Protein AF-A0A9E2E9Y3-F1 (afdb_monomer_lite)

pLDDT: mean 85.13, std 11.97, range [51.25, 97.81]

Structure (mmCIF, N/CA/C/O backbone):
data_AF-A0A9E2E9Y3-F1
#
_entry.id   AF-A0A9E2E9Y3-F1
#
loop_
_atom_site.group_PDB
_atom_site.id
_atom_site.type_symbol
_atom_site.label_atom_id
_atom_site.label_alt_id
_atom_site.label_comp_id
_atom_site.label_asym_id
_atom_site.label_entity_id
_atom_site.label_seq_id
_atom_site.pdbx_PDB_ins_code
_atom_site.Cartn_x
_atom_site.Cartn_y
_atom_site.Cartn_z
_atom_site.occupancy
_atom_site.B_iso_or_equiv
_atom_site.auth_seq_id
_atom_site.auth_comp_id
_atom_site.auth_asym_id
_atom_site.auth_atom_id
_atom_site.pdbx_PDB_model_num
ATOM 1 N N . MET A 1 1 ? -9.192 -19.842 13.259 1.0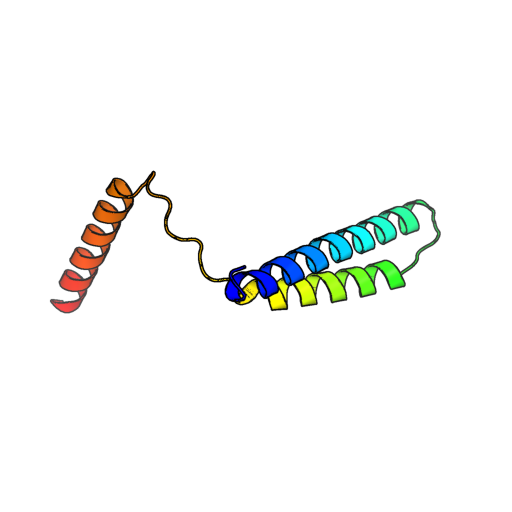0 51.25 1 MET A N 1
ATOM 2 C CA . MET A 1 1 ? -8.745 -18.723 12.402 1.00 51.25 1 MET A CA 1
ATOM 3 C C . MET A 1 1 ? -9.882 -17.719 12.398 1.00 51.25 1 MET A C 1
ATOM 5 O O . MET A 1 1 ? -10.935 -18.059 11.886 1.00 51.25 1 MET A O 1
ATOM 9 N N . ASP A 1 2 ? -9.736 -16.557 13.037 1.00 59.75 2 ASP A N 1
ATOM 10 C CA . ASP A 1 2 ? -10.804 -15.548 13.048 1.00 59.75 2 ASP A CA 1
ATOM 11 C C . ASP A 1 2 ? -11.018 -15.003 11.631 1.00 59.75 2 ASP A C 1
ATOM 13 O O . ASP A 1 2 ? -10.239 -14.178 11.148 1.00 59.75 2 ASP A O 1
ATOM 17 N N . GLU A 1 3 ? -12.073 -15.465 10.960 1.00 63.66 3 GLU A N 1
ATOM 18 C CA . GLU A 1 3 ? -12.436 -15.070 9.590 1.00 63.66 3 GLU A CA 1
ATOM 19 C C . GLU A 1 3 ? -12.566 -13.546 9.438 1.00 63.66 3 GLU A C 1
ATOM 21 O O . GLU A 1 3 ? -12.208 -12.975 8.407 1.00 63.66 3 GLU A O 1
ATOM 26 N N . LYS A 1 4 ? -12.948 -12.860 10.522 1.00 66.12 4 LYS A N 1
ATOM 27 C CA . LYS A 1 4 ? -13.073 -11.396 10.598 1.00 66.12 4 LYS A CA 1
ATOM 28 C C . LYS A 1 4 ? -11.762 -10.642 10.341 1.00 66.12 4 LYS A C 1
ATOM 30 O O . LYS A 1 4 ? -11.786 -9.477 9.956 1.00 66.12 4 LYS A O 1
ATOM 35 N N . ASN A 1 5 ? -10.613 -11.299 10.512 1.00 74.50 5 ASN A N 1
ATOM 36 C CA . ASN A 1 5 ? -9.291 -10.695 10.328 1.00 74.50 5 ASN A CA 1
ATOM 37 C C . ASN A 1 5 ? -8.646 -11.013 8.971 1.00 74.50 5 ASN A C 1
ATOM 39 O O . ASN A 1 5 ? -7.577 -10.477 8.671 1.00 74.50 5 ASN A O 1
ATOM 43 N N . ILE A 1 6 ? -9.260 -11.862 8.142 1.00 85.50 6 ILE A N 1
ATOM 44 C CA . ILE A 1 6 ? -8.697 -12.251 6.841 1.00 85.50 6 ILE A CA 1
ATOM 45 C C . ILE A 1 6 ? -8.787 -11.100 5.836 1.00 85.50 6 ILE A C 1
ATOM 47 O O . ILE A 1 6 ? -7.790 -10.775 5.194 1.00 85.50 6 ILE A O 1
ATOM 51 N N . VAL A 1 7 ? -9.931 -10.416 5.756 1.00 87.81 7 VAL A N 1
ATOM 52 C CA . VAL A 1 7 ? -10.148 -9.333 4.779 1.00 87.81 7 VAL A CA 1
ATOM 53 C C . VAL A 1 7 ? -9.153 -8.170 4.959 1.00 87.81 7 VAL A C 1
ATOM 55 O O . VAL A 1 7 ? -8.518 -7.779 3.977 1.00 87.81 7 VAL A O 1
ATOM 58 N N . PRO A 1 8 ? -8.891 -7.659 6.181 1.00 89.06 8 PRO A N 1
ATOM 59 C CA . PRO A 1 8 ? -7.867 -6.631 6.388 1.00 89.06 8 PRO A CA 1
ATOM 60 C C . PRO A 1 8 ? -6.438 -7.079 6.070 1.00 89.06 8 PRO A C 1
ATOM 62 O O . PRO A 1 8 ? -5.612 -6.268 5.642 1.00 89.06 8 PRO A O 1
ATOM 65 N N . ARG A 1 9 ? -6.123 -8.362 6.290 1.00 88.88 9 ARG A N 1
ATOM 66 C CA . ARG A 1 9 ? -4.809 -8.934 5.960 1.00 88.88 9 ARG A CA 1
ATOM 67 C C . ARG A 1 9 ? -4.620 -9.027 4.451 1.00 88.88 9 ARG A C 1
ATOM 69 O O . ARG A 1 9 ? -3.580 -8.600 3.961 1.00 88.88 9 ARG A O 1
ATOM 76 N N . ILE A 1 10 ? -5.644 -9.480 3.728 1.00 92.12 10 ILE A N 1
ATOM 77 C CA . ILE A 1 10 ? -5.671 -9.469 2.260 1.00 92.12 10 ILE A CA 1
ATOM 78 C C . ILE A 1 10 ? -5.514 -8.033 1.747 1.00 92.12 10 ILE A C 1
ATOM 80 O O . ILE A 1 10 ? -4.683 -7.774 0.882 1.00 92.12 10 ILE A O 1
ATOM 84 N N . GLY A 1 11 ? -6.226 -7.069 2.338 1.00 92.12 11 GLY A N 1
ATOM 85 C CA . GLY A 1 11 ? -6.051 -5.655 2.002 1.00 92.12 11 GLY A CA 1
ATOM 86 C C . GLY A 1 11 ? -4.614 -5.165 2.204 1.00 92.12 11 GLY A C 1
ATOM 87 O O . GLY A 1 11 ? -4.066 -4.467 1.358 1.00 92.12 11 GLY A O 1
ATOM 88 N N . THR A 1 12 ? -3.963 -5.588 3.289 1.00 92.56 12 THR A N 1
ATOM 89 C CA . THR A 1 12 ? -2.559 -5.242 3.569 1.00 92.56 12 THR A CA 1
ATOM 90 C C . THR A 1 12 ? -1.608 -5.861 2.541 1.00 92.56 12 THR A C 1
ATOM 92 O O . THR A 1 12 ? -0.693 -5.185 2.084 1.00 92.56 12 THR A O 1
ATOM 95 N N . PHE A 1 13 ? -1.851 -7.104 2.122 1.00 95.12 13 PHE A N 1
ATOM 96 C CA . PHE A 1 13 ? -1.098 -7.758 1.049 1.00 95.12 13 PHE A CA 1
ATOM 97 C C . PHE A 1 13 ? -1.180 -6.978 -0.272 1.00 95.12 13 PHE A C 1
ATOM 99 O O . PHE A 1 13 ? -0.148 -6.675 -0.869 1.00 95.12 13 PHE A O 1
ATOM 106 N N . PHE A 1 14 ? -2.382 -6.5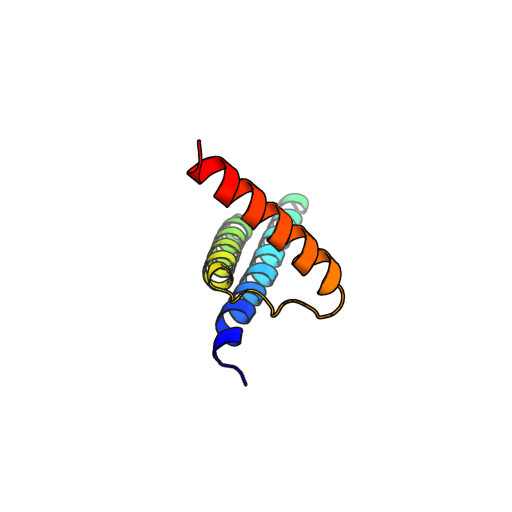61 -0.680 1.00 96.12 14 PHE A N 1
ATOM 107 C CA . PHE A 1 14 ? -2.572 -5.743 -1.881 1.00 96.12 14 PHE A CA 1
ATOM 108 C C . PHE A 1 14 ? -1.875 -4.379 -1.800 1.00 96.12 14 PHE A C 1
ATOM 110 O O . PHE A 1 14 ? -1.307 -3.935 -2.793 1.00 96.12 14 PHE A O 1
ATOM 117 N N . ILE A 1 15 ? -1.853 -3.741 -0.623 1.00 95.81 15 ILE A N 1
ATOM 118 C CA . ILE A 1 15 ? -1.097 -2.494 -0.413 1.00 95.81 15 ILE A CA 1
ATOM 119 C C . ILE A 1 15 ? 0.403 -2.726 -0.622 1.00 95.81 15 ILE A C 1
ATOM 121 O O . ILE A 1 15 ? 1.052 -1.929 -1.290 1.00 95.81 15 ILE A O 1
ATOM 125 N N . VAL A 1 16 ? 0.961 -3.810 -0.074 1.00 97.25 16 VAL A N 1
ATOM 126 C CA . VAL A 1 16 ? 2.395 -4.115 -0.209 1.00 97.25 16 VAL A CA 1
ATOM 127 C C . VAL A 1 16 ? 2.768 -4.370 -1.670 1.00 97.25 16 VAL A C 1
ATOM 129 O O . VAL A 1 16 ? 3.751 -3.807 -2.149 1.00 97.25 16 VAL A O 1
ATOM 132 N N . ILE A 1 17 ? 1.969 -5.153 -2.402 1.00 97.38 17 ILE A N 1
ATOM 133 C CA . ILE A 1 17 ? 2.201 -5.382 -3.837 1.00 97.38 17 ILE A CA 1
ATOM 134 C C . ILE A 1 17 ? 2.045 -4.085 -4.632 1.00 97.38 17 ILE A C 1
ATOM 136 O O . ILE A 1 17 ? 2.872 -3.797 -5.493 1.00 97.38 17 ILE A O 1
ATOM 140 N N . GLY A 1 18 ? 1.019 -3.284 -4.333 1.00 97.12 18 GLY A N 1
ATOM 141 C CA . GLY A 1 18 ? 0.793 -2.006 -5.001 1.00 97.12 18 GLY A CA 1
ATOM 142 C C . GLY A 1 18 ? 1.963 -1.036 -4.816 1.00 97.12 18 GLY A C 1
ATOM 143 O O . GLY A 1 18 ? 2.424 -0.442 -5.787 1.00 97.12 18 GLY A O 1
ATOM 144 N N . LEU A 1 19 ? 2.515 -0.949 -3.602 1.00 97.56 19 LEU A N 1
ATOM 145 C CA . LEU A 1 19 ? 3.739 -0.190 -3.328 1.00 97.56 19 LEU A CA 1
ATOM 146 C C . LEU A 1 19 ? 4.947 -0.744 -4.094 1.00 97.56 19 LEU A C 1
ATOM 148 O O . LEU A 1 19 ? 5.738 0.034 -4.621 1.00 97.56 19 LEU A O 1
ATOM 152 N N . GLY A 1 20 ? 5.072 -2.070 -4.197 1.00 97.69 20 GLY A N 1
ATOM 153 C CA . GLY A 1 20 ? 6.108 -2.716 -5.004 1.00 97.69 20 GLY A CA 1
ATOM 154 C C . GLY A 1 20 ? 6.017 -2.354 -6.490 1.00 97.69 20 GLY A C 1
ATOM 155 O O . GLY A 1 20 ? 7.031 -2.045 -7.106 1.00 97.69 20 GLY A O 1
ATOM 156 N N . ALA A 1 21 ? 4.811 -2.313 -7.060 1.00 97.50 21 ALA A N 1
ATOM 157 C CA . ALA A 1 21 ? 4.601 -1.892 -8.445 1.00 97.50 21 ALA A CA 1
ATOM 158 C C . ALA A 1 21 ? 4.937 -0.404 -8.656 1.00 97.50 21 ALA A C 1
ATOM 160 O O . ALA A 1 21 ? 5.607 -0.061 -9.626 1.00 97.50 21 ALA A O 1
ATOM 161 N N . ILE A 1 22 ? 4.575 0.478 -7.716 1.00 97.12 22 ILE A N 1
ATOM 162 C CA . ILE A 1 22 ? 4.990 1.893 -7.767 1.00 97.12 22 ILE A CA 1
ATOM 163 C C . ILE A 1 22 ? 6.521 2.009 -7.709 1.00 97.12 22 ILE A C 1
ATOM 165 O O . ILE A 1 22 ? 7.108 2.809 -8.434 1.00 97.12 22 ILE A O 1
ATOM 169 N N . LEU A 1 23 ? 7.187 1.191 -6.891 1.00 97.81 23 LEU A N 1
ATOM 170 C CA . LEU A 1 23 ? 8.647 1.157 -6.837 1.00 97.81 23 LEU A CA 1
ATOM 171 C C . LEU A 1 23 ? 9.257 0.695 -8.172 1.00 97.81 23 LEU A C 1
ATOM 173 O O . LEU A 1 23 ? 10.219 1.301 -8.637 1.00 97.81 23 LEU A O 1
ATOM 177 N N . LEU A 1 24 ? 8.681 -0.324 -8.819 1.00 96.88 24 LEU A N 1
ATOM 178 C CA . LEU A 1 24 ? 9.095 -0.760 -10.159 1.00 96.88 24 LEU A CA 1
ATOM 179 C C . LEU A 1 24 ? 8.907 0.337 -11.209 1.00 96.88 24 LEU A C 1
ATOM 181 O O . LEU A 1 24 ? 9.779 0.508 -12.057 1.00 96.88 24 LEU A O 1
ATOM 185 N N . PHE A 1 25 ? 7.825 1.115 -11.130 1.00 97.00 25 PHE A N 1
ATOM 186 C CA . PHE A 1 25 ? 7.639 2.287 -11.985 1.00 97.00 25 PHE A CA 1
ATOM 187 C C . PHE A 1 25 ? 8.783 3.296 -11.809 1.00 97.00 25 PHE A C 1
ATOM 189 O O . PHE A 1 25 ? 9.382 3.705 -12.801 1.00 97.00 25 PHE A O 1
ATOM 196 N N . ILE A 1 26 ? 9.142 3.637 -10.567 1.00 96.62 26 ILE A N 1
ATOM 197 C CA . ILE A 1 26 ? 10.250 4.567 -10.283 1.00 96.62 26 ILE A CA 1
ATOM 198 C C . ILE A 1 26 ? 11.565 4.039 -10.872 1.00 96.62 26 ILE A C 1
ATOM 200 O O . ILE A 1 26 ? 12.304 4.783 -11.510 1.00 96.62 26 ILE A O 1
ATOM 204 N N . ILE A 1 27 ? 11.846 2.744 -10.707 1.00 97.25 27 ILE A N 1
ATOM 205 C CA . ILE A 1 27 ? 13.041 2.111 -11.284 1.00 97.25 27 ILE A CA 1
ATOM 206 C C . ILE A 1 27 ? 13.011 2.185 -12.818 1.00 97.25 27 ILE A C 1
ATOM 208 O O . ILE A 1 27 ? 14.036 2.461 -13.438 1.00 97.25 27 ILE A O 1
ATOM 212 N N . SER A 1 28 ? 11.846 1.967 -13.429 1.00 96.06 28 SER A N 1
ATOM 213 C CA . SER A 1 28 ? 11.675 2.022 -14.884 1.00 96.06 28 SER A CA 1
ATOM 214 C C . SER A 1 28 ? 11.921 3.421 -15.459 1.00 96.06 28 SER A C 1
ATOM 216 O O . SER A 1 28 ? 12.596 3.570 -16.480 1.00 96.06 28 SER A O 1
ATOM 218 N N . ASP A 1 29 ? 11.466 4.452 -14.745 1.00 94.75 29 ASP A N 1
ATOM 219 C CA . ASP A 1 29 ? 11.688 5.852 -15.096 1.00 94.75 29 ASP A CA 1
ATOM 220 C C . ASP A 1 29 ? 13.181 6.212 -15.021 1.00 94.75 29 ASP A C 1
ATOM 222 O O . ASP A 1 29 ? 13.748 6.754 -15.972 1.00 94.75 29 ASP A O 1
ATOM 226 N N . ILE A 1 30 ? 13.869 5.774 -13.956 1.00 96.12 30 ILE A N 1
ATOM 227 C CA . ILE A 1 30 ? 15.329 5.922 -13.813 1.00 96.12 30 ILE A CA 1
ATOM 228 C C . ILE A 1 30 ? 16.077 5.212 -14.953 1.00 96.12 30 ILE A C 1
ATOM 230 O O . ILE A 1 30 ? 17.064 5.734 -15.475 1.00 96.12 30 ILE A O 1
ATOM 234 N N . ALA A 1 31 ? 15.597 4.042 -15.379 1.00 96.00 31 ALA A N 1
ATOM 235 C CA . ALA A 1 31 ? 16.159 3.277 -16.490 1.00 96.00 31 ALA A CA 1
ATOM 236 C C . ALA A 1 31 ? 15.827 3.860 -17.880 1.00 96.00 31 ALA A C 1
ATOM 238 O O . ALA A 1 31 ? 16.145 3.229 -18.889 1.00 96.00 31 ALA A O 1
ATOM 239 N N . LYS A 1 32 ? 15.183 5.036 -17.959 1.00 92.50 32 LYS A N 1
ATOM 240 C CA . LYS A 1 32 ? 14.707 5.677 -19.201 1.00 92.50 32 LYS A CA 1
ATOM 241 C C . LYS A 1 32 ? 13.764 4.794 -20.032 1.00 92.50 32 LYS A C 1
ATOM 243 O O . LYS A 1 32 ? 13.613 5.005 -21.233 1.00 92.50 32 LYS A O 1
ATOM 248 N N . THR A 1 33 ? 13.125 3.810 -19.402 1.00 91.31 33 THR A N 1
ATOM 249 C CA . THR A 1 33 ? 12.148 2.901 -20.015 1.00 91.31 33 THR A CA 1
ATOM 250 C C . THR A 1 33 ? 10.849 3.012 -19.234 1.00 91.31 33 THR A C 1
ATOM 252 O O . THR A 1 33 ? 10.566 2.223 -18.344 1.00 91.31 33 THR A O 1
ATOM 255 N N . VAL A 1 34 ? 10.075 4.058 -19.522 1.00 91.69 34 VAL A N 1
ATOM 256 C CA . VAL A 1 34 ? 8.908 4.414 -18.706 1.00 91.69 34 VAL A CA 1
ATOM 257 C C . VAL A 1 34 ? 7.768 3.422 -18.936 1.00 91.69 34 VAL A C 1
ATOM 259 O O . VAL A 1 34 ? 7.107 3.451 -19.974 1.00 91.69 34 VAL A O 1
ATOM 262 N N . TYR A 1 35 ? 7.502 2.572 -17.944 1.00 93.69 35 TYR A N 1
ATOM 263 C CA . TYR A 1 35 ? 6.373 1.640 -17.959 1.00 93.69 35 TYR A CA 1
ATOM 264 C C . TYR A 1 35 ? 5.242 2.159 -17.071 1.00 93.69 35 TYR A C 1
ATOM 266 O O . TYR A 1 35 ? 5.165 1.856 -15.878 1.00 93.69 35 TYR A O 1
ATOM 274 N N . PHE A 1 36 ? 4.332 2.934 -17.664 1.00 93.81 36 PHE A N 1
ATOM 275 C CA . PHE A 1 36 ? 3.163 3.478 -16.959 1.00 93.81 36 PHE A CA 1
ATOM 276 C C . PHE A 1 36 ? 2.224 2.401 -16.406 1.00 93.81 36 PHE A C 1
ATOM 278 O O . PHE A 1 36 ? 1.523 2.651 -15.424 1.00 93.81 36 PHE A O 1
ATOM 285 N N . ASP A 1 37 ? 2.246 1.195 -16.971 1.00 95.94 37 ASP A N 1
ATOM 286 C CA . ASP A 1 37 ? 1.454 0.064 -16.490 1.00 95.94 37 ASP A CA 1
ATOM 287 C C . ASP A 1 37 ? 1.725 -0.224 -15.009 1.00 95.94 37 ASP A C 1
ATOM 289 O O . ASP A 1 37 ? 0.791 -0.443 -14.241 1.00 95.94 37 ASP A O 1
ATOM 293 N N . TYR A 1 38 ? 2.985 -0.131 -14.567 1.00 95.31 38 TYR A N 1
ATOM 294 C CA . TYR A 1 38 ? 3.351 -0.330 -13.163 1.00 95.31 38 TYR A CA 1
ATOM 295 C C . TYR A 1 38 ? 2.783 0.751 -12.241 1.00 95.31 38 TYR A C 1
ATOM 297 O O . TYR A 1 38 ? 2.392 0.450 -11.110 1.00 95.31 38 TYR A O 1
ATOM 305 N N . LEU A 1 39 ? 2.677 1.991 -12.724 1.00 95.62 39 LEU A N 1
ATOM 306 C CA . LEU A 1 39 ? 2.072 3.084 -11.970 1.00 95.62 39 LEU A CA 1
ATOM 307 C C . LEU A 1 39 ? 0.568 2.850 -11.795 1.00 95.62 39 LEU A C 1
ATOM 309 O O . LEU A 1 39 ? 0.069 2.870 -10.670 1.00 95.62 39 LEU A O 1
ATOM 313 N N . PHE A 1 40 ? -0.155 2.592 -12.888 1.00 96.88 40 PHE A N 1
ATOM 314 C CA . PHE A 1 40 ? -1.603 2.377 -12.835 1.00 96.88 40 PHE A CA 1
ATOM 315 C C . PHE A 1 40 ? -1.968 1.105 -12.069 1.00 96.88 40 PHE A C 1
ATOM 317 O O . PHE A 1 40 ? -2.881 1.133 -11.241 1.00 96.88 40 PHE A O 1
ATOM 324 N N . LEU A 1 41 ? -1.219 0.017 -12.270 1.00 96.94 41 LEU A N 1
ATOM 325 C CA . LEU A 1 41 ? -1.382 -1.219 -11.510 1.00 96.94 41 LEU A CA 1
ATOM 326 C C . LEU A 1 41 ? -1.115 -0.979 -10.019 1.00 96.94 41 LEU A C 1
ATOM 328 O O . LEU A 1 41 ? -1.900 -1.400 -9.171 1.00 96.94 41 LEU A O 1
ATOM 332 N N . GLY A 1 42 ? -0.046 -0.255 -9.690 1.00 96.56 42 GLY A N 1
ATOM 333 C CA . GLY A 1 42 ? 0.310 0.071 -8.315 1.00 96.56 42 GLY A CA 1
ATOM 334 C C . GLY A 1 42 ? -0.745 0.915 -7.601 1.00 96.56 42 GLY A C 1
ATOM 335 O O . GLY A 1 42 ? -1.118 0.603 -6.465 1.00 96.56 42 GLY A O 1
ATOM 336 N N . LEU A 1 43 ? -1.286 1.936 -8.271 1.00 97.25 43 LEU A N 1
ATOM 337 C CA . LEU A 1 43 ? -2.374 2.765 -7.746 1.00 97.25 43 LEU A CA 1
ATOM 338 C C . LEU A 1 43 ? -3.667 1.964 -7.559 1.00 97.25 43 LEU A C 1
ATOM 340 O O . LEU A 1 43 ? -4.305 2.075 -6.509 1.00 97.25 43 LEU A O 1
ATOM 344 N N . LEU A 1 44 ? -4.031 1.125 -8.532 1.00 97.56 44 LEU A N 1
ATOM 345 C CA . LEU A 1 44 ? -5.233 0.294 -8.472 1.00 97.56 44 LEU A CA 1
ATOM 346 C C . LEU A 1 44 ? -5.146 -0.724 -7.329 1.00 97.56 44 LEU A C 1
ATOM 348 O O . LEU A 1 44 ? -6.059 -0.799 -6.506 1.00 97.56 44 LEU A O 1
ATOM 352 N N . LEU A 1 45 ? -4.033 -1.458 -7.225 1.00 96.50 45 LEU A N 1
ATOM 353 C CA . LEU A 1 45 ? -3.817 -2.447 -6.165 1.00 96.50 45 LEU A CA 1
ATOM 354 C C . LEU A 1 45 ? -3.747 -1.794 -4.781 1.00 96.50 45 LEU A C 1
ATOM 356 O O . LEU A 1 45 ? -4.367 -2.288 -3.840 1.00 96.50 45 LEU A O 1
ATOM 360 N N . SER A 1 46 ? -3.059 -0.656 -4.652 1.00 95.94 46 SER A N 1
ATOM 361 C CA . SER A 1 46 ? -2.980 0.075 -3.381 1.00 95.94 46 SER A CA 1
ATOM 362 C C . SER A 1 46 ? -4.346 0.617 -2.959 1.00 95.94 46 SER A C 1
ATOM 364 O O . SER A 1 46 ? -4.750 0.448 -1.807 1.00 95.94 46 SER A O 1
ATOM 366 N N . GLY A 1 47 ? -5.093 1.220 -3.888 1.00 95.94 47 GLY A N 1
ATOM 367 C CA . GLY A 1 47 ? -6.443 1.724 -3.642 1.00 95.94 47 GLY A CA 1
ATOM 368 C C . GLY A 1 47 ? -7.414 0.611 -3.246 1.00 95.94 47 GLY A C 1
ATOM 369 O O . GLY A 1 47 ? -8.156 0.750 -2.269 1.00 95.94 47 GLY A O 1
ATOM 370 N N . PHE A 1 48 ? -7.356 -0.529 -3.939 1.00 95.56 48 PHE A N 1
ATOM 371 C CA . PHE A 1 48 ? -8.145 -1.714 -3.611 1.00 95.56 48 PHE A CA 1
ATOM 372 C C . PHE A 1 48 ? -7.755 -2.315 -2.253 1.00 95.56 48 PHE A C 1
ATOM 374 O O . PHE A 1 48 ? -8.616 -2.636 -1.434 1.00 95.56 48 PHE A O 1
ATOM 381 N N . GLY A 1 49 ? -6.462 -2.391 -1.944 1.00 93.44 49 GLY A N 1
ATOM 382 C CA . GLY A 1 49 ? -5.989 -2.863 -0.647 1.00 93.44 49 GLY A CA 1
ATOM 383 C C . GLY A 1 49 ? -6.429 -1.963 0.515 1.00 93.44 49 GLY A C 1
ATOM 384 O O . GLY A 1 49 ? -6.883 -2.457 1.552 1.00 93.44 49 GLY A O 1
ATOM 385 N N . ILE A 1 50 ? -6.396 -0.638 0.328 1.00 93.50 50 ILE A N 1
ATOM 386 C CA . ILE A 1 50 ? -6.945 0.335 1.287 1.00 93.50 50 ILE A CA 1
ATOM 387 C C . ILE A 1 50 ? -8.460 0.164 1.423 1.00 93.50 50 ILE A C 1
ATOM 389 O O . ILE A 1 50 ? -8.984 0.232 2.538 1.00 93.50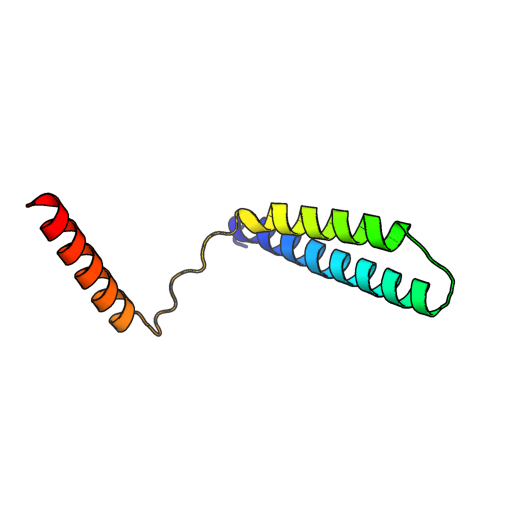 50 ILE A O 1
ATOM 393 N N . TYR A 1 51 ? -9.173 -0.093 0.321 1.00 93.19 51 TYR A N 1
ATOM 394 C CA . TYR A 1 51 ? -10.601 -0.392 0.367 1.00 93.19 51 TYR A CA 1
ATOM 395 C C . TYR A 1 51 ? -10.899 -1.594 1.258 1.00 93.19 51 TYR A C 1
ATOM 397 O O . TYR A 1 51 ? -11.700 -1.469 2.178 1.00 93.19 51 TYR A O 1
ATOM 405 N N . LEU A 1 52 ? -10.210 -2.714 1.062 1.00 89.75 52 LEU A N 1
ATOM 406 C CA . LEU A 1 52 ? -10.416 -3.915 1.871 1.00 89.75 52 LEU A CA 1
ATOM 407 C C . LEU A 1 52 ? -10.013 -3.710 3.338 1.00 89.75 52 LEU A C 1
ATOM 409 O O . LEU A 1 52 ? -10.671 -4.211 4.250 1.00 89.75 52 LEU A O 1
ATOM 413 N N . ARG A 1 53 ? -8.959 -2.926 3.590 1.00 87.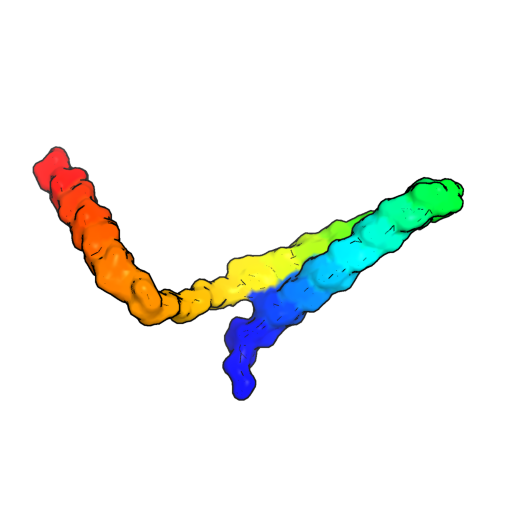00 53 ARG A N 1
ATOM 414 C CA . ARG A 1 53 ? -8.475 -2.641 4.947 1.00 87.00 53 ARG A CA 1
ATOM 415 C C . ARG A 1 53 ? -9.377 -1.679 5.726 1.00 87.00 53 ARG A C 1
ATOM 417 O O . ARG A 1 53 ? -9.344 -1.708 6.955 1.00 87.00 53 ARG A O 1
ATOM 424 N N . ARG A 1 54 ? -10.194 -0.848 5.063 1.00 83.69 54 ARG A N 1
ATOM 425 C CA . ARG A 1 54 ? -11.001 0.191 5.741 1.00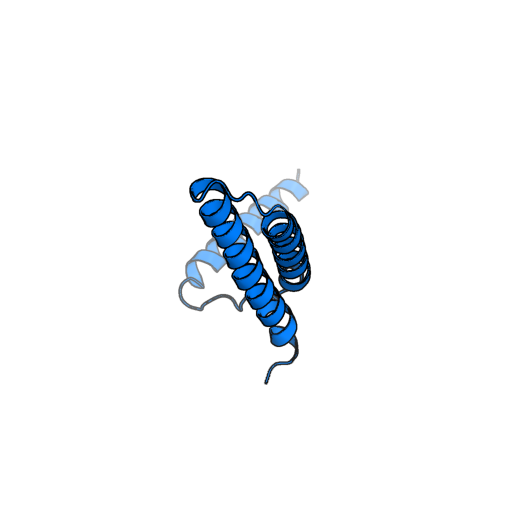 83.69 54 ARG A CA 1
ATOM 426 C C . ARG A 1 54 ? -12.007 -0.373 6.752 1.00 83.69 54 ARG A C 1
ATOM 428 O O . ARG A 1 54 ? -12.349 0.315 7.705 1.00 83.69 54 ARG A O 1
ATOM 435 N N . ASN A 1 55 ? -12.438 -1.620 6.562 1.00 75.75 55 ASN A N 1
ATOM 436 C CA . ASN A 1 55 ? -13.418 -2.293 7.417 1.00 75.75 55 ASN A CA 1
ATOM 437 C C . ASN A 1 55 ? -12.775 -3.123 8.542 1.00 75.75 55 ASN A C 1
ATOM 439 O O . ASN A 1 55 ? -13.462 -3.908 9.190 1.00 75.75 55 ASN A O 1
ATOM 443 N N . ALA A 1 56 ? -11.466 -2.984 8.773 1.00 77.38 56 ALA A N 1
ATOM 444 C CA . ALA A 1 56 ? -10.787 -3.702 9.842 1.00 77.38 56 ALA A CA 1
ATOM 445 C C . ALA A 1 56 ? -11.349 -3.317 11.216 1.00 77.38 56 ALA A C 1
ATOM 447 O O . ALA A 1 56 ? -11.411 -2.135 11.570 1.00 77.38 56 ALA A O 1
ATOM 448 N N . GLU A 1 57 ? -11.720 -4.323 12.011 1.00 71.19 57 GLU A N 1
ATOM 449 C CA . GLU A 1 57 ? -12.110 -4.108 13.400 1.00 71.19 57 GLU A CA 1
ATOM 450 C C . GLU A 1 57 ? -10.949 -3.453 14.163 1.00 71.19 57 GLU A C 1
ATOM 452 O O . GLU A 1 57 ? -9.775 -3.800 13.997 1.00 71.19 57 GLU A O 1
ATOM 457 N N . LYS A 1 58 ? -11.272 -2.453 14.992 1.00 68.25 58 LYS A N 1
ATOM 458 C CA . LYS A 1 58 ? -10.258 -1.776 15.805 1.00 68.25 58 LYS A CA 1
ATOM 459 C C . LYS A 1 58 ? -9.637 -2.811 16.744 1.00 68.25 58 LYS A C 1
ATOM 461 O O . LYS A 1 58 ? -10.394 -3.506 17.424 1.00 68.25 58 LYS A O 1
ATOM 466 N N . PRO A 1 59 ? -8.297 -2.898 16.822 1.00 67.56 59 PRO A N 1
ATOM 467 C CA . PRO A 1 59 ? -7.657 -3.875 17.686 1.00 67.56 59 PRO A CA 1
ATOM 468 C C . PRO A 1 59 ? -8.142 -3.685 19.129 1.00 67.56 59 PRO A C 1
ATOM 470 O O . PRO A 1 59 ? -8.348 -2.537 19.557 1.00 67.56 59 PRO A O 1
ATOM 473 N N . PRO A 1 60 ? -8.336 -4.783 19.884 1.00 71.88 60 PRO A N 1
ATOM 474 C CA . PRO A 1 60 ? -8.779 -4.695 21.262 1.00 71.88 60 PRO A CA 1
ATOM 475 C C . PRO A 1 60 ? -7.817 -3.789 22.044 1.00 71.88 60 PRO A C 1
ATOM 477 O O . PRO A 1 60 ? -6.597 -3.854 21.849 1.00 71.88 60 PRO A O 1
ATOM 480 N N . PRO A 1 61 ? -8.338 -2.890 22.896 1.00 68.12 61 PRO A N 1
ATOM 481 C CA . PRO A 1 61 ? -7.515 -1.910 23.584 1.00 68.12 61 PRO A CA 1
ATOM 482 C C . PRO A 1 61 ? -6.467 -2.623 24.443 1.00 68.12 61 PRO A C 1
ATOM 484 O O . PRO A 1 61 ? -6.803 -3.305 25.406 1.00 68.12 61 PRO A O 1
ATOM 487 N N . SER A 1 62 ? -5.187 -2.432 24.116 1.00 71.06 62 SER A N 1
ATOM 488 C CA . SER A 1 62 ? -4.079 -3.049 24.851 1.00 71.06 62 SER A CA 1
ATOM 489 C C . SER A 1 62 ? -4.134 -2.666 26.335 1.00 71.06 62 SER A C 1
ATOM 491 O O . SER A 1 62 ? -4.286 -1.487 26.669 1.00 71.06 62 SER A O 1
ATOM 493 N N . GLY A 1 63 ? -4.012 -3.640 27.244 1.00 72.88 63 GLY A N 1
ATOM 494 C CA . GLY A 1 63 ? -4.142 -3.429 28.698 1.00 72.88 63 GLY A CA 1
ATOM 495 C C . GLY A 1 63 ? -3.165 -2.402 29.294 1.00 72.88 63 GLY A C 1
ATOM 496 O O . GLY A 1 63 ? -3.431 -1.832 30.347 1.00 72.88 63 GLY A O 1
ATOM 497 N N . ARG A 1 64 ? -2.089 -2.077 28.567 1.00 78.44 64 ARG A N 1
ATOM 498 C CA . ARG A 1 64 ? -0.977 -1.207 28.986 1.00 78.44 64 ARG A CA 1
ATOM 499 C C . ARG A 1 64 ? -1.368 0.248 29.300 1.00 78.44 64 ARG A C 1
ATOM 501 O O . ARG A 1 64 ? -0.655 0.911 30.035 1.00 78.44 64 ARG A O 1
ATOM 508 N N . PHE A 1 65 ? -2.510 0.736 28.801 1.00 79.69 65 PHE A N 1
ATOM 509 C CA . PHE A 1 65 ? -2.997 2.109 29.050 1.00 79.69 65 PHE A CA 1
ATOM 510 C C . PHE A 1 65 ? -4.441 2.159 29.574 1.00 79.69 65 PHE A C 1
ATOM 512 O O . PHE A 1 65 ? -5.171 3.127 29.340 1.00 79.69 65 PHE A O 1
ATOM 519 N N . ALA A 1 66 ? -4.894 1.102 30.256 1.00 74.62 66 ALA A N 1
ATOM 520 C CA . ALA A 1 66 ? -6.260 1.030 30.774 1.00 74.62 66 ALA A CA 1
ATOM 521 C C . ALA A 1 66 ? -6.582 2.167 31.767 1.00 74.62 66 ALA A C 1
ATOM 523 O O . ALA A 1 66 ? -7.637 2.792 31.641 1.00 74.62 66 ALA A O 1
ATOM 524 N N . GLY A 1 67 ? -5.651 2.494 32.674 1.00 76.06 67 GLY A N 1
ATOM 525 C CA . GLY A 1 67 ? -5.812 3.567 33.668 1.00 76.06 67 GLY A CA 1
ATOM 526 C C . GLY A 1 67 ? -5.968 4.956 33.040 1.00 76.06 67 GLY A C 1
ATOM 527 O O . GLY A 1 67 ? -6.971 5.630 33.270 1.00 76.06 67 GLY A O 1
ATOM 528 N N . TRP A 1 68 ? -5.045 5.342 32.151 1.00 78.06 68 TRP A N 1
ATOM 529 C CA . TRP A 1 68 ? -5.097 6.635 31.450 1.00 78.06 68 TRP A CA 1
ATOM 530 C C . TRP A 1 68 ? -6.395 6.793 30.642 1.00 78.06 68 TRP A C 1
ATOM 532 O O . TRP A 1 68 ? -7.044 7.843 30.664 1.00 78.06 68 TRP A O 1
ATOM 542 N N . ARG A 1 69 ? -6.841 5.735 29.949 1.00 75.94 69 ARG A N 1
ATOM 543 C CA . ARG A 1 69 ? -8.093 5.776 29.173 1.00 75.94 69 ARG A CA 1
ATOM 544 C C . ARG A 1 69 ? -9.332 5.946 30.048 1.00 75.94 69 ARG A C 1
ATOM 546 O O . ARG A 1 69 ? -10.272 6.603 29.602 1.00 75.94 69 ARG A O 1
ATOM 553 N N . LYS A 1 70 ? -9.348 5.376 31.257 1.00 78.25 70 LYS A N 1
ATOM 554 C CA . LYS A 1 70 ? -10.456 5.543 32.208 1.00 78.25 70 LYS A CA 1
ATOM 555 C C . LYS A 1 70 ? -10.566 7.002 32.659 1.00 78.25 70 LYS A C 1
ATOM 557 O O . LYS A 1 70 ? -11.665 7.545 32.645 1.00 78.25 70 LYS A O 1
ATOM 562 N N . MET A 1 71 ? -9.433 7.650 32.929 1.00 79.44 71 MET A N 1
ATOM 563 C CA . MET A 1 71 ? -9.378 9.060 33.330 1.00 79.44 71 MET A CA 1
ATOM 564 C C . MET A 1 71 ? -9.878 10.005 32.218 1.00 79.44 71 MET A C 1
ATOM 566 O O . MET A 1 71 ? -10.823 10.755 32.437 1.00 79.44 71 MET A O 1
ATOM 570 N N . ARG A 1 72 ? -9.377 9.869 30.975 1.00 82.25 72 ARG A N 1
ATOM 571 C CA . ARG A 1 72 ? -9.847 10.685 29.825 1.00 82.25 72 ARG A CA 1
ATOM 572 C C . ARG A 1 72 ? -11.313 10.455 29.445 1.00 82.25 72 ARG A C 1
ATOM 574 O O . ARG A 1 72 ? -11.942 11.338 28.863 1.00 82.25 72 ARG A O 1
ATOM 581 N N . ARG A 1 73 ? -11.857 9.251 29.668 1.00 80.12 73 ARG A N 1
ATOM 582 C CA . ARG A 1 73 ? -13.284 8.977 29.414 1.00 80.12 73 ARG A CA 1
ATOM 583 C C . ARG A 1 73 ? -14.173 9.693 30.426 1.0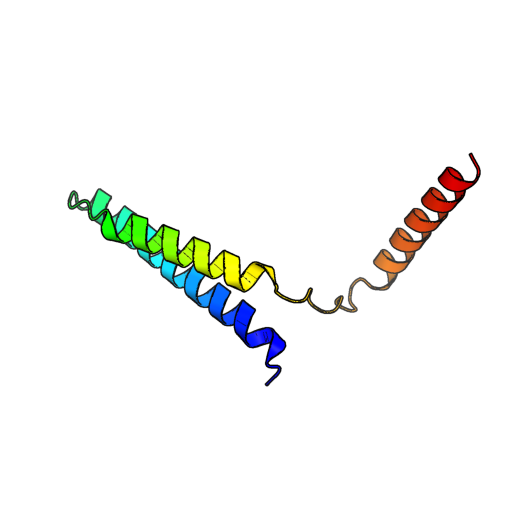0 80.12 73 ARG A C 1
ATOM 585 O O . ARG A 1 73 ? -15.208 10.205 30.013 1.00 80.12 73 ARG A O 1
ATOM 592 N N . LYS A 1 74 ? -13.737 9.761 31.687 1.00 80.00 74 LYS A N 1
ATOM 593 C CA . LYS A 1 74 ? -14.447 10.449 32.766 1.00 80.00 74 LYS A CA 1
ATOM 594 C C . LYS A 1 74 ? -14.539 11.958 32.500 1.00 80.00 74 LYS A C 1
ATOM 596 O O . LYS A 1 74 ? -15.643 12.477 32.408 1.00 80.00 74 LYS A O 1
ATOM 601 N N . GLU A 1 75 ? -13.418 12.597 32.153 1.00 78.31 75 GLU A N 1
ATOM 602 C CA . GLU A 1 75 ? -13.384 14.018 31.751 1.00 78.31 75 GLU A CA 1
ATOM 603 C C . GLU A 1 75 ? -14.289 14.328 30.543 1.00 78.31 75 GLU A C 1
ATOM 605 O O . GLU A 1 75 ? -14.911 15.384 30.455 1.00 78.31 75 GLU A O 1
ATOM 610 N N . LYS A 1 76 ? -14.371 13.408 29.569 1.00 80.50 76 LYS A N 1
ATOM 611 C CA . LYS A 1 76 ? -15.253 13.564 28.399 1.00 80.50 76 LYS A CA 1
ATOM 612 C C . LYS A 1 76 ? -16.738 13.409 28.732 1.00 80.50 76 LYS A C 1
ATOM 614 O O . LYS A 1 76 ? -17.556 13.941 27.984 1.00 80.50 76 LYS A O 1
ATOM 619 N N . GLN A 1 77 ? -17.082 12.636 29.759 1.00 77.69 77 GLN A N 1
ATOM 620 C CA . GLN A 1 77 ? -18.460 12.488 30.228 1.00 77.69 77 GLN A CA 1
ATOM 621 C C . GLN A 1 77 ? -18.880 13.708 31.045 1.00 77.69 77 GLN A C 1
ATOM 623 O O . GLN A 1 77 ? -19.914 14.287 30.735 1.00 77.69 77 GLN A O 1
ATOM 628 N N . GLU A 1 78 ? -18.030 14.170 31.962 1.00 77.62 78 GLU A N 1
ATOM 629 C CA . GLU A 1 78 ? -18.270 15.369 32.779 1.00 77.62 78 GLU A CA 1
ATOM 630 C C . GLU A 1 78 ? -18.489 16.611 31.892 1.00 77.62 78 GLU A C 1
ATOM 632 O O . GLU A 1 78 ? -19.524 17.267 31.988 1.00 77.62 78 GLU A O 1
ATOM 637 N N . LYS A 1 79 ? -17.637 16.830 30.878 1.00 77.50 79 LYS A N 1
ATOM 638 C CA . LYS A 1 79 ? -17.826 17.920 29.895 1.00 77.50 79 LYS A CA 1
ATOM 639 C C . LYS A 1 79 ? -19.081 17.793 29.022 1.00 77.50 79 LYS A C 1
ATOM 641 O O . LYS A 1 79 ? -19.529 18.779 28.440 1.00 77.50 79 LYS A O 1
ATOM 646 N N . LYS A 1 80 ? -19.613 16.580 28.833 1.00 77.25 80 LYS A N 1
ATOM 647 C CA . LYS A 1 80 ? -20.864 16.356 28.085 1.00 77.25 80 LYS A CA 1
ATOM 648 C C . LYS A 1 80 ? -22.095 16.602 28.949 1.00 77.25 80 LYS A C 1
ATOM 650 O O . LYS A 1 80 ? -23.121 16.991 28.401 1.00 77.25 80 LYS A O 1
ATOM 655 N N . GLU A 1 81 ? -22.003 16.339 30.247 1.00 74.81 81 GLU A N 1
ATOM 656 C CA . GLU A 1 81 ? -23.071 16.604 31.209 1.00 74.81 81 GLU A CA 1
ATOM 657 C C . GLU A 1 81 ? -23.178 18.095 31.534 1.00 74.81 81 GLU A C 1
ATOM 659 O O . GLU A 1 81 ? -24.293 18.600 31.601 1.00 74.81 81 GLU A O 1
ATOM 664 N N . GLU A 1 82 ? -22.057 18.817 31.627 1.00 74.56 82 GLU A N 1
ATOM 665 C CA . GLU A 1 82 ? -22.048 20.285 31.752 1.00 74.56 82 GLU A CA 1
ATOM 666 C C . GLU A 1 82 ? -22.712 20.959 30.542 1.00 74.56 82 GLU A C 1
ATOM 668 O O . GLU A 1 82 ? -23.645 21.736 30.708 1.00 74.56 82 GLU A O 1
ATOM 673 N N . LYS A 1 83 ? -22.355 20.553 29.315 1.00 72.94 83 LYS A N 1
ATOM 674 C CA . LYS A 1 83 ? -22.978 21.056 28.072 1.00 72.94 83 LYS A CA 1
ATOM 675 C C . LYS A 1 83 ? -24.450 20.681 27.866 1.00 72.94 83 LYS A C 1
ATOM 677 O O . LYS A 1 83 ? -25.051 21.133 26.901 1.00 72.94 83 LYS A O 1
ATOM 682 N N . LYS A 1 84 ? -24.996 19.769 28.675 1.00 68.81 84 LYS A N 1
ATOM 683 C CA . LYS A 1 84 ? -26.419 19.387 28.649 1.00 68.81 84 LYS A CA 1
ATOM 684 C C . LYS A 1 84 ? -27.239 20.105 29.726 1.00 68.81 84 LYS A C 1
ATOM 686 O O . LYS A 1 84 ? -28.457 19.947 29.729 1.00 68.81 84 LYS A O 1
ATOM 691 N N . LYS A 1 85 ? -26.569 20.765 30.676 1.00 62.47 85 LYS A N 1
ATOM 692 C CA . LYS A 1 85 ? -27.175 21.519 31.780 1.00 62.47 85 LYS A CA 1
ATOM 693 C C . LYS A 1 85 ? -27.158 23.037 31.539 1.00 62.47 85 LYS A C 1
ATOM 695 O O . LYS A 1 85 ? -27.929 23.722 32.202 1.00 62.47 85 LYS A O 1
ATOM 700 N N . GLU A 1 86 ? -26.310 23.526 30.631 1.00 52.00 86 GLU A N 1
ATOM 701 C CA . GLU A 1 86 ? -26.478 24.805 29.907 1.00 52.00 86 GLU A CA 1
ATOM 702 C C . GLU A 1 86 ? -27.584 24.701 28.850 1.00 52.00 86 GLU A C 1
ATOM 704 O O . GLU A 1 86 ? -28.336 25.687 28.701 1.00 52.00 86 GLU A O 1
#

Foldseek 3Di:
DPPLCVQLVQLVVLLVVLVVLVVVQVVCVVVVNHDCVSVVSSCVSNVVSCVSNVSRDDPDPPPPCPPVVVVVVVVVVVVVVVVVVD

Secondary structure (DSSP, 8-state):
--GGGHHHHHHHHHHHHHHHHHHHHHHHHHTT---HHHHHHHHHHHHHHHHHHTTPPPPPPPGGGHHHHHHHHHHHHHHHHHTTT-

Sequence (86 aa):
MDEKNIVPRIGTFFIVIGLGAILLFIISDIAKTVYFDYLFLGLLLSGFGIYLRRNAEKPPPSGRFAGWRKMRRKEKQEKKEEKKKE

Radius of gyration: 21.76 Å; chains: 1; bounding box: 43×44×54 Å